Protein AF-A0A9D8L395-F1 (afdb_monomer_lite)

Foldseek 3Di:
DKDWDWDADPVRDTHTQDMDDCPPHDPVVVVVVRVVSSVVSVVVVVVVVD

Radius of gyration: 12.21 Å; chains: 1; bounding box: 34×13×28 Å

Secondary structure (DSSP, 8-state):
-EEEEEEE-TT--EEEEEEEE-TTS-HHHHHHHHHHHHHHHHHHHHHH--

Structure (mmCIF, N/CA/C/O backbone):
data_AF-A0A9D8L395-F1
#
_entry.id   AF-A0A9D8L395-F1
#
loop_
_atom_site.group_PDB
_atom_site.id
_atom_site.type_symbol
_atom_site.label_atom_id
_atom_site.label_alt_id
_atom_site.label_comp_id
_atom_site.label_asym_id
_atom_site.label_entity_id
_atom_site.label_seq_id
_atom_site.pdbx_PDB_ins_code
_atom_site.Cartn_x
_atom_site.Cartn_y
_atom_site.Cartn_z
_atom_site.occupancy
_atom_site.B_iso_or_equiv
_atom_site.auth_seq_id
_atom_site.auth_comp_id
_atom_site.auth_asym_id
_atom_site.auth_atom_id
_atom_site.pdbx_PDB_model_num
ATOM 1 N N . LEU A 1 1 ? 12.956 -8.040 -5.052 1.00 92.06 1 LEU A N 1
ATOM 2 C CA . LEU A 1 1 ? 12.653 -7.657 -3.648 1.00 92.06 1 LEU A CA 1
ATOM 3 C C . LEU A 1 1 ? 11.199 -7.179 -3.537 1.00 92.06 1 LEU A C 1
ATOM 5 O O . LEU A 1 1 ? 10.811 -6.278 -4.273 1.00 92.06 1 LEU A O 1
ATOM 9 N N . TRP A 1 2 ? 10.400 -7.766 -2.641 1.00 96.88 2 TRP A N 1
ATOM 10 C CA . TRP A 1 2 ? 8.960 -7.481 -2.501 1.00 96.88 2 TRP A CA 1
ATOM 11 C C . TRP A 1 2 ? 8.662 -6.206 -1.693 1.00 96.88 2 TRP A C 1
ATOM 13 O O . TRP A 1 2 ? 9.427 -5.831 -0.797 1.00 96.88 2 TRP A O 1
ATOM 23 N N . ARG A 1 3 ? 7.560 -5.521 -2.021 1.00 97.94 3 ARG A N 1
ATOM 24 C CA . ARG A 1 3 ? 7.006 -4.370 -1.286 1.00 97.94 3 ARG A CA 1
ATOM 25 C C . ARG A 1 3 ? 5.498 -4.523 -1.156 1.00 97.94 3 ARG A C 1
ATOM 27 O O . ARG A 1 3 ? 4.855 -4.947 -2.112 1.00 97.94 3 ARG A O 1
ATOM 34 N N . PHE A 1 4 ? 4.973 -4.124 -0.006 1.00 98.19 4 PHE A N 1
ATOM 35 C CA . PHE A 1 4 ? 3.548 -4.123 0.292 1.00 98.19 4 PHE A CA 1
ATOM 36 C C . PHE A 1 4 ? 3.164 -2.763 0.871 1.00 98.19 4 PHE A C 1
ATOM 38 O O . PHE A 1 4 ? 3.912 -2.219 1.683 1.00 98.19 4 PHE A O 1
ATOM 45 N N . ALA A 1 5 ? 2.034 -2.222 0.427 1.00 98.44 5 ALA A N 1
ATOM 46 C CA . ALA A 1 5 ? 1.362 -1.103 1.070 1.00 98.44 5 ALA A CA 1
ATOM 47 C C . ALA A 1 5 ? 0.205 -1.659 1.905 1.00 98.44 5 ALA A C 1
ATOM 49 O O . ALA A 1 5 ? -0.540 -2.522 1.433 1.00 98.44 5 ALA A O 1
ATOM 50 N N . PHE A 1 6 ? 0.090 -1.186 3.139 1.00 98.19 6 PHE A N 1
ATOM 51 C CA . PHE A 1 6 ? -0.941 -1.591 4.083 1.00 98.19 6 PHE A CA 1
ATOM 52 C C . PHE A 1 6 ? -1.330 -0.398 4.957 1.00 98.19 6 PHE A C 1
ATOM 54 O O . PHE A 1 6 ? -0.529 0.522 5.135 1.00 98.19 6 PHE A O 1
ATOM 61 N N . ALA A 1 7 ? -2.542 -0.443 5.497 1.00 96.88 7 ALA A N 1
ATOM 62 C CA . ALA A 1 7 ? -3.033 0.456 6.534 1.00 96.88 7 ALA A CA 1
ATOM 63 C C . ALA A 1 7 ? -3.469 -0.373 7.751 1.00 96.88 7 ALA A C 1
ATOM 65 O O . ALA A 1 7 ? -3.632 -1.587 7.637 1.00 96.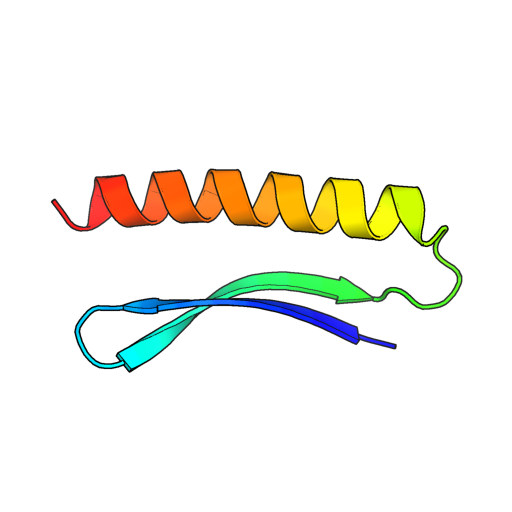88 7 ALA A O 1
ATOM 66 N N . PHE A 1 8 ? -3.620 0.268 8.906 1.00 96.44 8 PHE A N 1
ATOM 67 C CA . PHE A 1 8 ? -4.261 -0.348 10.066 1.00 96.44 8 PHE A CA 1
ATOM 68 C C . PHE A 1 8 ? -5.699 0.145 10.161 1.00 96.44 8 PHE A C 1
ATOM 70 O O . PHE A 1 8 ? -5.936 1.341 9.982 1.00 96.44 8 PHE A O 1
ATOM 77 N N . ASP A 1 9 ? -6.624 -0.760 10.451 1.00 94.69 9 ASP A N 1
ATOM 78 C CA . ASP A 1 9 ? -7.992 -0.401 10.817 1.00 94.69 9 ASP A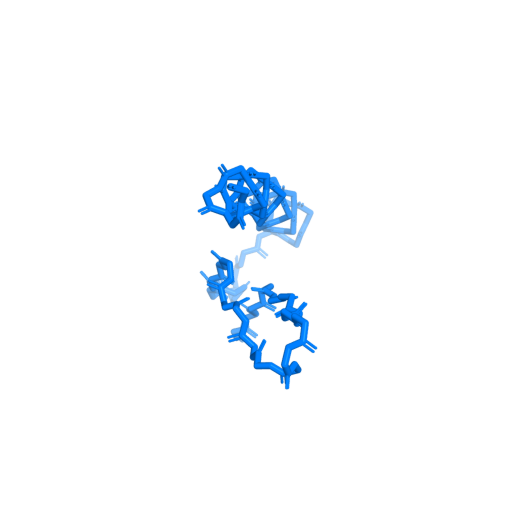 CA 1
ATOM 79 C C . ASP A 1 9 ? -8.090 0.074 12.283 1.00 94.69 9 ASP A C 1
ATOM 81 O O . ASP A 1 9 ? -7.081 0.272 12.976 1.00 94.69 9 ASP A O 1
ATOM 85 N N . GLN A 1 10 ? -9.321 0.280 12.761 1.00 94.06 10 GLN A N 1
ATOM 86 C CA . GLN A 1 10 ? -9.595 0.758 14.121 1.00 94.06 10 GLN A CA 1
ATOM 87 C C . GLN A 1 10 ? -9.190 -0.257 15.205 1.00 94.06 10 GLN A C 1
ATOM 89 O O . GLN A 1 10 ? -8.826 0.145 16.315 1.00 94.06 10 GLN A O 1
ATOM 94 N N . ASP A 1 11 ? -9.167 -1.547 14.871 1.00 95.94 11 ASP A N 1
ATOM 95 C CA . ASP A 1 11 ? -8.776 -2.640 15.762 1.00 95.94 11 ASP A CA 1
ATOM 96 C C . ASP A 1 11 ? -7.267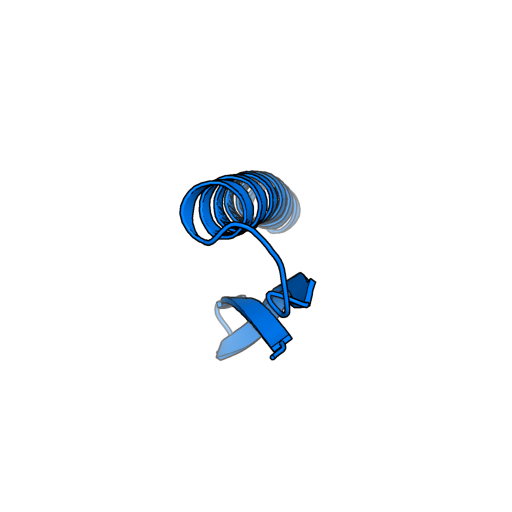 -2.945 15.708 1.00 95.94 11 ASP A C 1
ATOM 98 O O . ASP A 1 11 ? -6.745 -3.742 16.498 1.00 95.94 11 ASP A O 1
ATOM 102 N N . ARG A 1 12 ? -6.526 -2.195 14.878 1.00 95.81 12 ARG A N 1
ATOM 103 C CA . ARG A 1 12 ? -5.089 -2.340 14.598 1.00 95.81 12 ARG A CA 1
ATOM 104 C C . ARG A 1 12 ? -4.762 -3.618 13.830 1.00 95.81 12 ARG A C 1
ATOM 106 O O . ARG A 1 12 ? -3.644 -4.132 13.939 1.00 95.81 12 ARG A O 1
ATOM 113 N N . GLU A 1 13 ? -5.693 -4.101 13.022 1.00 96.38 13 GLU A N 1
ATOM 114 C CA . GLU A 1 13 ? -5.446 -5.172 12.069 1.00 96.38 13 GLU A CA 1
ATOM 115 C C . GLU A 1 13 ? -4.953 -4.591 10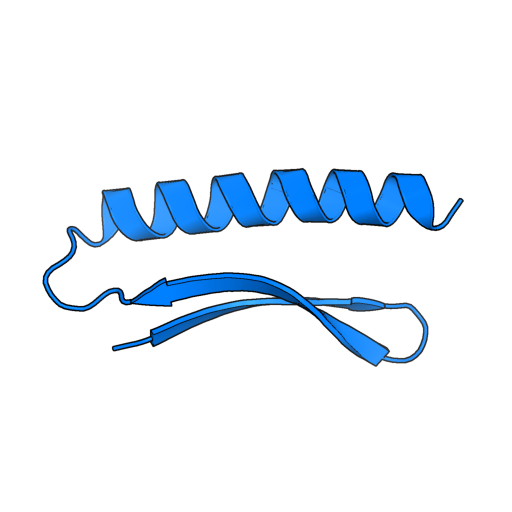.741 1.00 96.38 13 GLU A C 1
ATOM 117 O O . GLU A 1 13 ? -5.333 -3.501 10.311 1.00 96.38 13 GLU A O 1
ATOM 122 N N . ALA A 1 14 ? -3.998 -5.281 10.115 1.00 96.69 14 ALA A N 1
ATOM 123 C CA . ALA A 1 14 ? -3.374 -4.792 8.895 1.00 96.69 14 ALA A CA 1
ATOM 124 C C . ALA A 1 14 ? -4.245 -5.115 7.675 1.00 96.69 14 ALA A C 1
ATOM 126 O O . ALA A 1 14 ? -4.371 -6.274 7.278 1.00 96.69 14 ALA A O 1
ATOM 127 N N . VAL A 1 15 ? -4.739 -4.078 7.006 1.00 96.25 15 VAL A N 1
ATOM 128 C CA . VAL A 1 15 ? -5.416 -4.172 5.713 1.00 96.25 15 VAL A CA 1
ATOM 129 C C . VAL A 1 15 ? -4.370 -4.047 4.610 1.00 96.25 15 VAL A C 1
ATO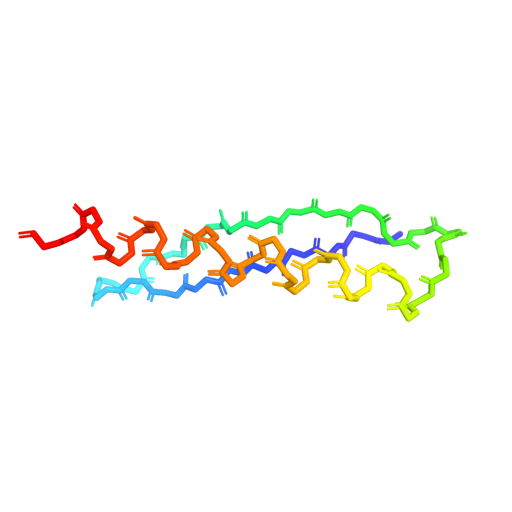M 131 O O . VAL A 1 15 ? -3.793 -2.980 4.381 1.00 96.25 15 VAL A O 1
ATOM 134 N N . VAL A 1 16 ? -4.077 -5.153 3.923 1.00 97.88 16 VAL A N 1
ATOM 135 C CA . VAL A 1 16 ? -3.115 -5.157 2.811 1.00 97.88 16 VAL A CA 1
ATOM 136 C C . VAL A 1 16 ? -3.774 -4.593 1.560 1.00 97.88 16 VAL A C 1
ATOM 138 O O . VAL A 1 16 ? -4.655 -5.209 0.967 1.00 97.88 16 VAL A O 1
ATOM 141 N N . LEU A 1 17 ? -3.276 -3.446 1.109 1.00 98.25 17 LEU A N 1
ATOM 142 C CA . LEU A 1 17 ? -3.838 -2.725 -0.026 1.00 98.25 17 LEU A CA 1
ATOM 143 C C . LEU A 1 17 ? -3.262 -3.243 -1.339 1.00 98.25 17 LEU A C 1
ATOM 145 O O . LEU A 1 17 ? -3.998 -3.510 -2.281 1.00 98.25 17 LEU A O 1
ATOM 149 N N . VAL A 1 18 ? -1.944 -3.428 -1.436 1.00 98.50 18 VAL A N 1
ATOM 150 C CA . VAL A 1 18 ? -1.297 -3.934 -2.659 1.00 98.50 18 VAL A CA 1
ATOM 151 C C . VAL A 1 18 ? 0.102 -4.471 -2.375 1.00 98.50 18 VAL A C 1
ATOM 153 O O . VAL A 1 18 ? 0.828 -3.942 -1.536 1.00 98.50 18 VAL A O 1
ATOM 156 N N . GLY A 1 19 ? 0.498 -5.508 -3.113 1.00 98.06 19 GLY A N 1
ATOM 157 C CA . GLY A 1 19 ? 1.851 -6.058 -3.120 1.00 98.06 19 GLY A CA 1
ATOM 158 C C . GLY A 1 19 ? 2.461 -6.057 -4.518 1.00 98.06 19 GLY A C 1
ATOM 159 O O . GLY A 1 19 ? 1.754 -6.197 -5.514 1.00 98.06 19 GLY A O 1
ATOM 160 N N . GLY A 1 20 ? 3.783 -5.926 -4.603 1.00 97.62 20 GLY A N 1
ATOM 161 C CA . GLY A 1 20 ? 4.500 -5.983 -5.874 1.00 97.62 20 GLY A CA 1
ATOM 162 C C . GLY A 1 20 ? 5.967 -6.368 -5.726 1.00 97.62 20 GLY A C 1
ATOM 163 O O . GLY A 1 20 ? 6.636 -6.003 -4.754 1.00 97.62 20 GLY A O 1
ATOM 164 N N . ASN A 1 21 ? 6.489 -7.090 -6.719 1.00 97.19 21 ASN A N 1
ATOM 165 C CA . ASN A 1 21 ? 7.918 -7.352 -6.820 1.00 97.19 21 ASN A CA 1
ATOM 166 C C . ASN A 1 21 ? 8.612 -6.154 -7.478 1.00 97.19 21 ASN A C 1
ATOM 168 O O . ASN A 1 21 ? 8.402 -5.875 -8.655 1.00 97.19 21 ASN A O 1
ATOM 172 N N . LYS A 1 22 ? 9.454 -5.452 -6.716 1.00 96.31 22 LYS A N 1
ATOM 173 C CA . LYS A 1 22 ? 10.244 -4.323 -7.220 1.00 96.31 22 LYS A CA 1
ATOM 174 C C . LYS A 1 22 ? 11.452 -4.785 -8.044 1.00 96.31 22 LYS A C 1
ATOM 176 O O . LYS A 1 22 ? 12.059 -3.962 -8.720 1.00 96.31 22 LYS A O 1
ATOM 181 N N . ASP A 1 23 ? 11.861 -6.054 -7.947 1.00 96.38 23 ASP A N 1
ATOM 182 C CA . ASP A 1 23 ? 13.121 -6.493 -8.559 1.00 96.38 23 ASP A CA 1
ATOM 183 C C . ASP A 1 23 ? 13.167 -6.235 -10.062 1.00 96.38 23 ASP A C 1
ATOM 185 O O . ASP A 1 23 ? 12.193 -6.500 -10.763 1.00 96.38 23 ASP A O 1
ATOM 189 N N . GLY A 1 24 ? 14.281 -5.686 -10.543 1.00 94.19 24 GLY A N 1
ATOM 190 C CA . GLY A 1 24 ? 14.442 -5.298 -11.948 1.00 94.19 24 GLY A CA 1
ATOM 191 C C . GLY A 1 24 ? 13.495 -4.192 -12.446 1.00 94.19 24 GLY A C 1
ATOM 192 O O . GLY A 1 24 ? 13.616 -3.765 -13.593 1.00 94.19 24 GLY A O 1
ATOM 193 N N . ALA A 1 25 ? 12.574 -3.685 -11.620 1.00 93.94 25 ALA A N 1
ATOM 194 C CA . ALA A 1 25 ? 11.643 -2.634 -12.007 1.00 93.94 25 ALA A CA 1
ATOM 195 C C . ALA A 1 25 ? 12.266 -1.240 -11.854 1.00 93.94 25 ALA A C 1
ATOM 197 O O . ALA A 1 25 ? 13.016 -0.949 -10.917 1.00 93.94 25 ALA A O 1
ATOM 198 N N . ASN A 1 26 ? 11.881 -0.317 -12.740 1.00 97.19 26 ASN A N 1
ATOM 199 C CA . ASN A 1 26 ? 12.216 1.092 -12.563 1.00 97.19 26 ASN A CA 1
ATOM 200 C C . ASN A 1 26 ? 11.577 1.624 -11.270 1.00 97.19 26 ASN A C 1
ATOM 202 O O . ASN A 1 26 ? 10.353 1.655 -11.147 1.00 97.19 26 ASN A O 1
ATOM 206 N N . GLN A 1 27 ? 12.404 2.100 -10.336 1.00 97.00 27 GLN A N 1
ATOM 207 C CA . GLN A 1 27 ? 11.961 2.508 -9.002 1.00 97.00 27 GLN A CA 1
ATOM 208 C C . GLN A 1 27 ? 10.845 3.560 -9.022 1.00 97.00 27 GLN A C 1
ATOM 210 O O . GLN A 1 27 ? 9.870 3.421 -8.286 1.00 97.00 27 GLN A O 1
ATOM 215 N N . LYS A 1 28 ? 10.978 4.603 -9.849 1.00 97.75 28 LYS A N 1
ATOM 216 C CA . LYS A 1 28 ? 10.004 5.702 -9.894 1.00 97.75 28 LYS A CA 1
ATOM 217 C C . LYS A 1 28 ? 8.648 5.211 -10.395 1.00 97.75 28 LYS A C 1
ATOM 219 O O . LYS A 1 28 ? 7.629 5.525 -9.793 1.00 97.75 28 LYS A O 1
ATOM 224 N N . ARG A 1 29 ? 8.642 4.412 -11.469 1.00 97.56 29 ARG A N 1
ATOM 225 C CA . ARG A 1 29 ? 7.408 3.824 -12.013 1.00 97.56 29 ARG A CA 1
ATOM 226 C C . ARG A 1 29 ? 6.771 2.847 -11.029 1.00 97.56 29 ARG A C 1
ATOM 228 O O . ARG A 1 29 ? 5.574 2.941 -10.802 1.00 97.56 29 ARG A O 1
ATOM 235 N N . PHE A 1 30 ? 7.576 1.976 -10.419 1.00 98.19 30 PHE A N 1
ATOM 236 C CA . PHE A 1 30 ? 7.107 0.986 -9.453 1.00 98.19 30 PHE A CA 1
ATOM 237 C C . PHE A 1 30 ? 6.393 1.639 -8.268 1.00 98.19 30 PHE A C 1
ATOM 239 O O . PHE A 1 30 ? 5.258 1.286 -7.968 1.00 98.19 30 PHE A O 1
ATOM 246 N N . TYR A 1 31 ? 7.029 2.611 -7.606 1.00 98.00 31 TYR A N 1
ATOM 247 C CA . TYR A 1 31 ?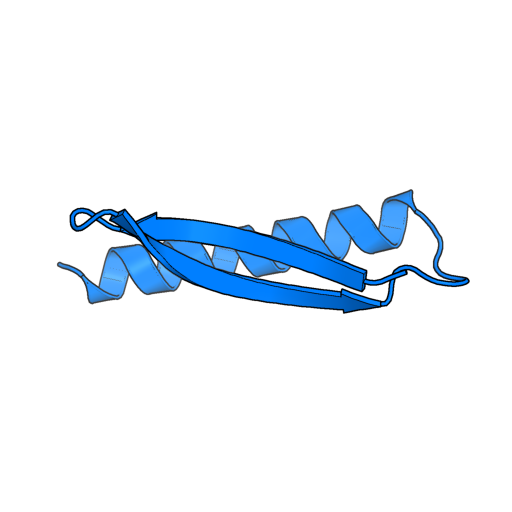 6.391 3.272 -6.468 1.00 98.00 31 TYR A CA 1
ATOM 248 C C . TYR A 1 31 ? 5.207 4.137 -6.893 1.00 98.00 31 TYR A C 1
ATOM 250 O O . TYR A 1 31 ? 4.206 4.143 -6.191 1.00 98.00 31 TYR A O 1
ATOM 258 N N . GLY A 1 32 ? 5.275 4.793 -8.056 1.00 98.44 32 GLY A N 1
ATOM 259 C CA . GLY A 1 32 ? 4.139 5.547 -8.587 1.00 98.44 32 GLY A CA 1
ATOM 260 C C . GLY A 1 32 ? 2.896 4.678 -8.796 1.00 98.44 32 GLY A C 1
ATOM 261 O O . GLY A 1 32 ? 1.805 5.076 -8.401 1.00 98.44 32 GLY A O 1
ATOM 262 N N . SER A 1 33 ? 3.048 3.476 -9.365 1.00 98.19 33 SER A N 1
ATOM 263 C CA . SER A 1 33 ? 1.920 2.553 -9.535 1.00 98.19 33 SER A CA 1
ATOM 264 C C . SER A 1 33 ? 1.478 1.922 -8.217 1.00 98.19 33 SER A C 1
ATOM 266 O O . SER A 1 33 ? 0.282 1.800 -7.987 1.00 98.19 33 SER A O 1
ATOM 268 N N . LEU A 1 34 ? 2.425 1.530 -7.354 1.00 98.56 34 LEU A N 1
ATOM 269 C CA . LEU A 1 34 ? 2.123 0.920 -6.058 1.00 98.56 34 LEU A CA 1
ATOM 270 C C . LEU A 1 34 ? 1.299 1.877 -5.184 1.00 98.56 34 LEU A C 1
ATOM 272 O O . LEU A 1 34 ? 0.264 1.471 -4.676 1.00 98.56 34 LEU A O 1
ATOM 276 N N . ILE A 1 35 ? 1.728 3.138 -5.061 1.00 98.56 35 ILE A N 1
ATOM 277 C CA . ILE A 1 35 ? 1.038 4.162 -4.263 1.00 98.56 35 ILE A CA 1
ATOM 278 C C . ILE A 1 35 ? -0.342 4.447 -4.851 1.00 98.56 35 ILE A C 1
ATOM 280 O O . ILE A 1 35 ? -1.329 4.325 -4.145 1.00 98.56 35 ILE A O 1
ATOM 284 N N . LYS A 1 36 ? -0.436 4.696 -6.166 1.00 98.75 36 LYS A N 1
ATOM 285 C CA . LYS A 1 36 ? -1.725 4.977 -6.816 1.00 98.75 36 LYS A CA 1
ATOM 286 C C . LYS A 1 36 ? -2.763 3.868 -6.592 1.00 98.75 36 LYS A C 1
ATOM 288 O O . LYS A 1 36 ? -3.942 4.157 -6.433 1.00 98.75 36 LYS A O 1
ATOM 293 N N . VAL A 1 37 ? -2.341 2.602 -6.637 1.00 98.69 37 VAL A N 1
ATOM 294 C CA . VAL A 1 37 ? -3.240 1.463 -6.385 1.00 98.69 37 VAL A CA 1
ATOM 295 C C . VAL A 1 37 ? -3.578 1.342 -4.901 1.00 98.69 37 VAL A C 1
ATOM 297 O O . VAL A 1 37 ? -4.710 0.995 -4.581 1.00 98.69 37 VAL A O 1
ATOM 300 N N . ALA A 1 38 ? -2.619 1.608 -4.010 1.00 98.69 38 ALA A N 1
ATOM 301 C CA . ALA A 1 38 ? -2.859 1.602 -2.573 1.00 98.69 38 ALA A CA 1
ATOM 302 C C . ALA A 1 38 ? -3.895 2.662 -2.177 1.00 98.69 38 ALA A C 1
ATOM 304 O O . ALA A 1 38 ? -4.854 2.312 -1.503 1.00 98.69 38 ALA A O 1
ATOM 305 N N . ASP A 1 39 ? -3.735 3.898 -2.659 1.00 98.69 39 ASP A N 1
ATOM 306 C CA . ASP A 1 39 ? -4.630 5.022 -2.363 1.00 98.69 39 ASP A CA 1
ATOM 307 C C . ASP A 1 39 ? -6.069 4.702 -2.785 1.00 98.69 39 ASP A C 1
ATOM 309 O O . ASP A 1 39 ? -6.971 4.725 -1.958 1.00 98.69 39 ASP A O 1
ATOM 313 N N . ALA A 1 40 ? -6.271 4.280 -4.040 1.00 98.62 40 ALA A N 1
ATOM 314 C CA . ALA A 1 40 ? -7.606 3.952 -4.543 1.00 98.62 40 ALA A CA 1
ATOM 315 C C . ALA A 1 40 ? -8.286 2.830 -3.739 1.00 98.62 40 ALA A C 1
ATOM 317 O O . ALA A 1 40 ? -9.469 2.906 -3.434 1.00 98.62 40 ALA A O 1
ATOM 318 N N . ARG A 1 41 ? -7.534 1.788 -3.365 1.00 98.31 41 ARG A N 1
ATOM 319 C CA . ARG A 1 41 ? -8.076 0.680 -2.564 1.00 98.31 41 ARG A CA 1
ATOM 320 C C . ARG A 1 41 ? -8.352 1.079 -1.122 1.00 98.31 41 ARG A C 1
ATOM 322 O O . ARG A 1 41 ? -9.196 0.459 -0.488 1.00 98.31 41 ARG A O 1
ATOM 329 N N . PHE A 1 42 ? -7.614 2.051 -0.595 1.00 97.62 42 PHE A N 1
ATOM 330 C CA . PHE A 1 42 ? -7.865 2.561 0.742 1.00 97.62 42 PHE A CA 1
ATOM 331 C C . PHE A 1 42 ? -9.118 3.435 0.767 1.00 97.62 42 PHE A C 1
ATOM 333 O O . PHE A 1 42 ? -9.926 3.271 1.672 1.00 97.62 42 PHE A O 1
ATOM 340 N N . ASP A 1 43 ? -9.332 4.266 -0.256 1.00 97.88 43 ASP A N 1
ATOM 341 C CA . ASP A 1 43 ? -10.582 5.014 -0.429 1.00 97.88 43 ASP A CA 1
ATOM 342 C C . ASP A 1 43 ? -11.792 4.065 -0.527 1.00 97.88 43 ASP A C 1
ATOM 344 O O . ASP A 1 43 ? -12.788 4.263 0.167 1.00 97.88 43 ASP A O 1
ATOM 348 N N . ASP A 1 44 ? -11.682 2.996 -1.329 1.00 97.56 44 ASP A N 1
ATOM 349 C CA . ASP A 1 44 ? -12.724 1.964 -1.444 1.00 97.56 44 ASP A CA 1
ATOM 350 C C . ASP A 1 44 ? -12.989 1.258 -0.102 1.00 97.56 44 ASP A C 1
ATOM 352 O O . ASP A 1 44 ? -14.137 0.961 0.225 1.00 97.56 44 ASP A O 1
ATOM 356 N N . TRP A 1 45 ? -11.935 0.978 0.674 1.00 96.31 45 TRP A N 1
ATOM 357 C CA . TRP A 1 45 ? -12.056 0.351 1.991 1.00 96.31 45 TRP A CA 1
ATOM 358 C C . TRP A 1 45 ? -12.751 1.275 2.995 1.00 96.31 45 TRP A C 1
ATOM 360 O O . TRP A 1 45 ? -13.689 0.845 3.656 1.00 96.31 45 TRP A O 1
ATOM 370 N N . LEU A 1 46 ? -12.361 2.554 3.055 1.00 95.44 46 LEU A N 1
ATOM 371 C CA . LEU A 1 46 ? -13.002 3.546 3.925 1.00 95.44 46 LEU A CA 1
ATOM 372 C C . LEU A 1 46 ? -14.494 3.702 3.610 1.00 95.44 46 LEU A C 1
ATOM 374 O O . LEU A 1 46 ? -15.299 3.787 4.526 1.00 95.44 46 LEU A O 1
ATOM 378 N N . ALA A 1 47 ? -14.864 3.697 2.327 1.00 96.31 47 ALA A N 1
ATOM 379 C CA . ALA A 1 47 ? -16.259 3.801 1.903 1.00 96.31 47 ALA A CA 1
ATOM 380 C C . ALA A 1 47 ? -17.100 2.548 2.211 1.00 96.31 47 ALA A C 1
ATOM 382 O O . ALA A 1 47 ? -18.326 2.624 2.183 1.00 96.31 47 ALA A O 1
ATOM 383 N N . ALA A 1 48 ? -16.463 1.396 2.440 1.00 91.75 48 ALA A N 1
ATOM 384 C CA . ALA A 1 48 ? -17.136 0.152 2.806 1.00 91.75 48 ALA A CA 1
ATOM 385 C C . ALA A 1 48 ? -17.304 -0.021 4.326 1.00 91.75 48 ALA A C 1
ATOM 387 O O . ALA A 1 48 ? -18.096 -0.866 4.742 1.00 91.75 48 ALA A O 1
ATOM 388 N N . GLU A 1 49 ? -16.554 0.744 5.124 1.00 81.19 49 GLU A N 1
ATOM 389 C CA . GLU A 1 49 ? -16.557 0.682 6.590 1.00 81.19 49 GLU A CA 1
ATOM 390 C C . GLU A 1 49 ? -17.609 1.616 7.236 1.00 81.19 49 GLU A C 1
ATOM 392 O O . GLU A 1 49 ? -17.855 1.517 8.439 1.00 81.19 49 GLU A O 1
ATOM 397 N N . ASP A 1 50 ? -18.229 2.500 6.440 1.00 57.09 50 ASP A N 1
ATOM 398 C CA . ASP A 1 50 ? -19.392 3.341 6.796 1.00 57.09 50 ASP A CA 1
ATOM 399 C C . ASP A 1 50 ? -20.734 2.593 6.622 1.00 57.09 50 ASP A C 1
ATOM 401 O O . ASP A 1 50 ? -21.631 2.769 7.485 1.00 57.09 50 ASP A O 1
#

Sequence (50 aa):
LWRFAFAFDQDREAVVLVGGNKDGANQKRFYGSLIKVADARFDDWLAAED

pLDDT: mean 95.91, std 6.19, range [57.09, 98.75]